Protein AF-A0A920HLH2-F1 (afdb_monomer)

Secondary structure (DSSP, 8-state):
--HHHHS---HHHHHTT------HHHHHHHHHHGGGSTT---HHHHHHHHHHHHHHHHHHHHHHHHHHHHHHHHHHHHHT-----TTS---

Solvent-accessible surface area (backbone atoms only — not comparable to full-atom values): 5508 Å² total; per-residue (Å²): 132,53,78,76,66,78,73,52,70,60,72,73,43,63,76,72,67,62,81,85,66,84,45,56,66,56,23,45,51,50,24,53,56,16,72,79,43,99,85,43,61,47,73,69,19,53,51,27,40,52,53,28,50,53,53,51,56,50,52,49,54,52,52,54,52,50,49,54,53,51,52,54,50,53,52,53,53,62,71,64,71,64,82,81,61,88,88,68,86,75,127

pLDDT: mean 79.77, std 16.6, range [46.84, 97.31]

Structure (mmCIF, N/CA/C/O backbone):
data_AF-A0A920HLH2-F1
#
_entry.id   AF-A0A920HLH2-F1
#
loop_
_atom_site.group_PDB
_atom_site.id
_atom_site.type_symbol
_atom_site.label_atom_id
_atom_site.label_alt_id
_atom_site.label_comp_id
_atom_site.label_asym_id
_atom_site.label_entity_id
_atom_site.label_seq_id
_atom_site.pdbx_PDB_ins_code
_atom_site.Cartn_x
_atom_site.Cartn_y
_atom_site.Cartn_z
_atom_site.occupancy
_atom_site.B_iso_or_equiv
_atom_site.auth_seq_id
_atom_site.auth_comp_id
_atom_site.auth_asym_id
_atom_site.auth_atom_id
_atom_site.pdbx_PDB_model_num
ATOM 1 N N . MET A 1 1 ? -8.939 -14.462 -0.808 1.00 47.94 1 MET A N 1
ATOM 2 C CA . MET A 1 1 ? -7.493 -14.454 -1.117 1.00 47.94 1 MET A CA 1
ATOM 3 C C . MET A 1 1 ? -6.941 -13.171 -0.529 1.00 47.94 1 MET A C 1
ATOM 5 O O . MET A 1 1 ? -7.536 -12.137 -0.792 1.00 47.94 1 MET A O 1
ATOM 9 N N . SER A 1 2 ? -5.942 -13.227 0.352 1.00 51.09 2 SER A N 1
ATOM 10 C CA . SER A 1 2 ? -5.409 -12.012 0.984 1.00 51.09 2 SER A CA 1
ATOM 11 C C . SER A 1 2 ? -4.637 -11.180 -0.052 1.00 51.09 2 SER A C 1
ATOM 13 O O . SER A 1 2 ? -4.029 -11.761 -0.952 1.00 51.09 2 SER A O 1
ATOM 15 N N . ILE A 1 3 ? -4.576 -9.851 0.109 1.00 48.53 3 ILE A N 1
ATOM 16 C CA . ILE A 1 3 ? -3.629 -8.938 -0.585 1.00 48.53 3 ILE A CA 1
ATOM 17 C C . ILE A 1 3 ? -2.218 -9.558 -0.644 1.00 48.53 3 ILE A C 1
ATOM 19 O O . ILE A 1 3 ? -1.487 -9.495 -1.635 1.00 48.53 3 ILE A O 1
ATOM 23 N N . ARG A 1 4 ? -1.896 -10.261 0.447 1.00 46.84 4 ARG A N 1
ATOM 24 C CA . ARG A 1 4 ? -0.675 -11.001 0.762 1.00 46.84 4 ARG A CA 1
ATOM 25 C C . ARG A 1 4 ? -0.373 -12.204 -0.141 1.00 46.84 4 ARG A C 1
ATOM 27 O O . ARG A 1 4 ? 0.778 -12.648 -0.158 1.00 46.84 4 ARG A O 1
ATOM 34 N N . ASP A 1 5 ? -1.384 -12.730 -0.825 1.00 54.62 5 ASP A N 1
ATOM 35 C CA . ASP A 1 5 ? -1.307 -13.911 -1.695 1.00 54.62 5 ASP A CA 1
ATOM 36 C C . ASP A 1 5 ? -1.445 -13.529 -3.176 1.00 54.62 5 ASP A C 1
ATOM 38 O O . ASP A 1 5 ? -0.963 -14.248 -4.044 1.00 54.62 5 ASP A O 1
ATOM 42 N N . LYS A 1 6 ? -2.071 -12.382 -3.476 1.00 56.28 6 LYS A N 1
ATOM 43 C CA . LYS A 1 6 ? -2.326 -11.927 -4.851 1.00 56.28 6 LYS A CA 1
ATOM 44 C C . LYS A 1 6 ? -1.106 -11.307 -5.529 1.00 56.28 6 LYS A C 1
ATOM 46 O O . LYS A 1 6 ? -0.922 -11.492 -6.726 1.00 56.28 6 LYS A O 1
ATOM 51 N N . TYR A 1 7 ? -0.259 -10.623 -4.764 1.00 57.88 7 TYR A N 1
ATOM 52 C CA . TYR A 1 7 ? 0.911 -9.910 -5.293 1.00 57.88 7 TYR A CA 1
ATOM 53 C C . TYR A 1 7 ? 2.243 -10.424 -4.718 1.00 57.88 7 TYR A C 1
ATOM 55 O O . TYR A 1 7 ? 3.282 -9.770 -4.852 1.00 57.88 7 TYR A O 1
ATOM 63 N N . GLY A 1 8 ? 2.218 -11.567 -4.026 1.00 53.25 8 GLY A N 1
ATOM 64 C CA . GLY A 1 8 ? 3.354 -12.117 -3.293 1.00 53.25 8 GLY A CA 1
ATOM 65 C C . GLY A 1 8 ? 4.367 -12.839 -4.184 1.00 53.25 8 GLY A C 1
ATOM 66 O O . GLY A 1 8 ? 4.032 -13.864 -4.760 1.00 53.25 8 GLY A O 1
ATOM 67 N N . THR A 1 9 ? 5.586 -12.286 -4.189 1.00 53.22 9 THR A N 1
ATOM 68 C CA . THR A 1 9 ? 6.907 -12.923 -4.397 1.00 53.22 9 THR A CA 1
ATOM 69 C C . THR A 1 9 ? 7.183 -13.733 -5.674 1.00 53.22 9 THR A C 1
ATOM 71 O O . THR A 1 9 ? 6.343 -14.417 -6.244 1.00 53.22 9 THR A O 1
ATOM 74 N N . ASP A 1 10 ? 8.444 -13.652 -6.114 1.00 59.66 10 ASP A N 1
ATOM 75 C CA . ASP A 1 10 ? 9.029 -14.560 -7.105 1.00 59.66 10 ASP A CA 1
ATOM 76 C C . ASP A 1 10 ? 8.907 -16.017 -6.602 1.00 59.66 10 ASP A C 1
ATOM 78 O O . ASP A 1 10 ? 9.188 -16.254 -5.418 1.00 59.66 10 ASP A O 1
ATOM 82 N N . PRO A 1 11 ? 8.507 -16.988 -7.448 1.00 58.81 11 PRO A N 1
ATOM 83 C CA . PRO A 1 11 ? 8.408 -18.397 -7.069 1.00 58.81 11 PRO A CA 1
ATOM 84 C C . PRO A 1 11 ? 9.642 -18.923 -6.324 1.00 58.81 11 PRO A C 1
ATOM 86 O O . PRO A 1 11 ? 9.493 -19.616 -5.320 1.00 58.81 11 PRO A O 1
ATOM 89 N N . ALA A 1 12 ? 10.849 -18.512 -6.728 1.00 60.62 12 ALA A N 1
ATOM 90 C CA . ALA A 1 12 ? 12.100 -18.959 -6.118 1.00 60.62 12 ALA A CA 1
ATOM 91 C C . ALA A 1 12 ? 12.276 -18.478 -4.664 1.00 60.62 12 ALA A C 1
ATOM 93 O O . ALA A 1 12 ? 12.899 -19.153 -3.847 1.00 60.62 12 ALA A O 1
ATOM 94 N N . LYS A 1 13 ? 11.703 -17.323 -4.303 1.00 58.50 13 LYS A N 1
ATOM 95 C CA . LYS A 1 13 ? 11.758 -16.781 -2.931 1.00 58.50 13 LYS A CA 1
ATOM 96 C C . LYS A 1 13 ? 10.788 -17.496 -1.989 1.00 58.50 13 LYS A C 1
ATOM 98 O O . LYS A 1 13 ? 11.065 -17.626 -0.796 1.00 58.50 13 LYS A O 1
ATOM 103 N N . ASN A 1 14 ? 9.684 -18.010 -2.536 1.00 60.19 14 ASN A N 1
ATOM 104 C CA . ASN A 1 14 ? 8.745 -18.852 -1.793 1.00 60.19 14 ASN A CA 1
ATOM 105 C C . ASN A 1 14 ? 9.347 -20.225 -1.459 1.00 60.19 14 ASN A C 1
ATOM 107 O O . ASN A 1 14 ? 9.047 -20.766 -0.397 1.00 60.19 14 ASN A O 1
ATOM 111 N N . GLU A 1 15 ? 10.221 -20.762 -2.316 1.00 59.50 15 GLU A N 1
ATOM 112 C CA . GLU A 1 15 ? 10.882 -22.059 -2.104 1.00 59.50 15 GLU A CA 1
ATOM 113 C C . GLU A 1 15 ? 11.872 -22.057 -0.928 1.00 59.50 15 GLU A C 1
ATOM 115 O O . GLU A 1 15 ? 12.017 -23.071 -0.247 1.00 59.50 15 GLU A O 1
ATOM 120 N N . ILE A 1 16 ? 12.520 -20.922 -0.643 1.00 62.16 16 ILE A N 1
ATOM 121 C CA . ILE A 1 16 ? 13.524 -20.799 0.432 1.00 62.16 16 ILE A CA 1
ATOM 122 C C . ILE A 1 16 ? 12.970 -20.216 1.742 1.00 62.16 16 ILE A C 1
ATOM 124 O O . ILE A 1 16 ? 13.723 -20.024 2.696 1.00 62.16 16 ILE A O 1
ATOM 128 N N . GLY A 1 17 ? 11.666 -19.927 1.808 1.00 54.53 17 GLY A N 1
ATOM 129 C CA . GLY A 1 17 ? 11.032 -19.362 3.002 1.00 54.53 17 GLY A CA 1
ATOM 130 C C . GLY A 1 17 ? 11.486 -17.935 3.320 1.00 54.53 17 GLY A C 1
ATOM 131 O O . GLY A 1 17 ? 11.569 -17.567 4.489 1.00 54.53 17 GLY A O 1
ATOM 132 N N . GLU A 1 18 ? 11.811 -17.127 2.307 1.00 53.66 18 GLU A N 1
ATOM 133 C CA . GLU A 1 18 ? 12.152 -15.718 2.507 1.00 53.66 18 GLU A CA 1
ATOM 134 C C . GLU A 1 18 ? 10.867 -14.930 2.829 1.00 53.66 18 GLU A C 1
ATOM 136 O O . GLU A 1 18 ? 9.980 -14.765 1.992 1.00 53.66 18 GLU A O 1
ATOM 141 N N . TRP A 1 19 ? 10.735 -14.489 4.083 1.00 52.16 19 TRP A N 1
ATOM 142 C CA . TRP A 1 19 ? 9.499 -13.901 4.621 1.00 52.16 19 TRP A CA 1
ATOM 143 C C . TRP A 1 19 ? 9.292 -12.420 4.277 1.00 52.16 19 TRP A C 1
ATOM 145 O O . TRP A 1 19 ? 8.212 -11.888 4.548 1.00 52.16 19 TRP A O 1
ATOM 155 N N . ASP A 1 20 ? 10.295 -11.741 3.709 1.00 57.12 20 ASP A N 1
ATOM 156 C CA . ASP A 1 20 ? 10.211 -10.306 3.428 1.00 57.12 20 ASP A CA 1
ATOM 157 C C . ASP A 1 20 ? 9.392 -10.053 2.153 1.00 57.12 20 ASP A C 1
ATOM 159 O O . ASP A 1 20 ? 9.880 -10.103 1.019 1.00 57.12 20 ASP A O 1
ATOM 163 N N . LYS A 1 21 ? 8.081 -9.868 2.342 1.00 62.62 21 LYS A N 1
ATOM 164 C CA . LYS A 1 21 ? 7.137 -9.633 1.249 1.00 62.62 21 LYS A CA 1
ATOM 165 C C . LYS A 1 21 ? 7.213 -8.171 0.792 1.00 62.62 21 LYS A C 1
ATOM 167 O O . LYS A 1 21 ? 7.150 -7.274 1.632 1.00 62.62 21 LYS A O 1
ATOM 172 N N . PRO A 1 22 ? 7.251 -7.894 -0.526 1.00 68.12 22 PRO A N 1
ATOM 173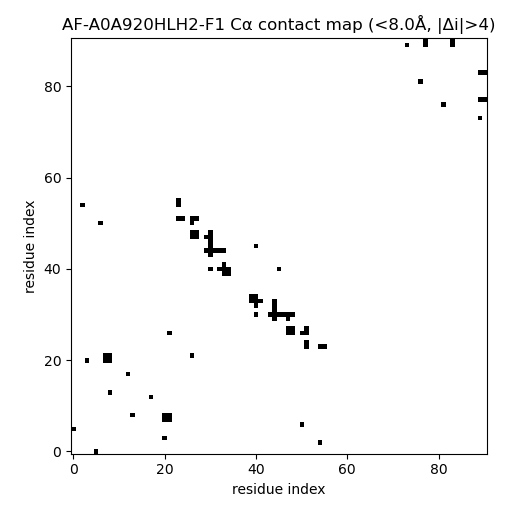 C CA . PRO A 1 22 ? 7.389 -6.528 -1.020 1.00 68.12 22 PRO A CA 1
ATOM 174 C C . PRO A 1 22 ? 6.224 -5.613 -0.593 1.00 68.12 22 PRO A C 1
ATOM 176 O O . PRO A 1 22 ? 5.095 -5.761 -1.065 1.00 68.12 22 PRO A O 1
ATOM 179 N N . THR A 1 23 ? 6.513 -4.638 0.273 1.00 84.69 23 THR A N 1
ATOM 180 C CA . THR A 1 23 ? 5.618 -3.539 0.682 1.00 84.69 23 THR A CA 1
ATOM 181 C C . THR A 1 23 ? 5.458 -2.480 -0.419 1.00 84.69 23 THR A C 1
ATOM 183 O O . THR A 1 23 ? 6.287 -2.413 -1.330 1.00 84.69 23 THR A O 1
ATOM 186 N N . ILE A 1 24 ? 4.462 -1.584 -0.304 1.00 89.94 24 ILE A N 1
ATOM 187 C CA . ILE A 1 24 ? 4.323 -0.394 -1.177 1.00 89.94 24 ILE A CA 1
ATOM 188 C C . ILE A 1 24 ? 5.653 0.371 -1.263 1.00 89.94 24 ILE A C 1
ATOM 190 O O . ILE A 1 24 ? 6.111 0.699 -2.354 1.00 89.94 24 ILE A O 1
ATOM 194 N N . SER A 1 25 ? 6.311 0.582 -0.117 1.00 90.25 25 SER A N 1
ATOM 195 C CA . SER A 1 25 ? 7.605 1.270 -0.034 1.00 90.25 25 SER A CA 1
ATOM 196 C C . SER A 1 25 ? 8.701 0.543 -0.818 1.00 90.25 25 SER A C 1
ATOM 198 O O . SER A 1 25 ? 9.398 1.153 -1.630 1.00 90.25 25 SER A O 1
ATOM 200 N N . SER A 1 26 ? 8.816 -0.779 -0.653 1.00 89.44 26 SER A N 1
ATOM 201 C CA . SER A 1 26 ? 9.817 -1.567 -1.386 1.00 89.44 26 SER A CA 1
ATOM 202 C C . SER A 1 26 ? 9.602 -1.515 -2.905 1.00 89.44 26 SER A C 1
ATOM 204 O O . SER A 1 26 ? 10.556 -1.360 -3.665 1.00 89.44 26 SER A O 1
ATOM 206 N N . ARG A 1 27 ? 8.343 -1.550 -3.360 1.00 92.12 27 ARG A N 1
ATOM 207 C CA . ARG A 1 27 ? 7.987 -1.474 -4.783 1.00 92.12 27 ARG A CA 1
ATOM 208 C C . ARG A 1 27 ? 8.247 -0.092 -5.355 1.00 92.12 27 ARG A C 1
ATOM 210 O O . ARG A 1 27 ? 8.815 0.024 -6.438 1.00 92.12 27 ARG A O 1
ATOM 217 N N . LEU A 1 28 ? 7.901 0.956 -4.610 1.00 94.50 28 LEU A N 1
ATOM 218 C CA . LEU A 1 28 ? 8.184 2.330 -5.010 1.00 94.50 28 LEU A CA 1
ATOM 219 C C . LEU A 1 28 ? 9.693 2.600 -5.076 1.00 94.50 28 LEU A C 1
ATOM 221 O O . LEU A 1 28 ? 10.144 3.325 -5.963 1.00 94.50 28 LEU A O 1
ATOM 225 N N . SER A 1 29 ? 10.478 1.972 -4.196 1.00 93.56 29 SER A N 1
ATOM 226 C CA . SER A 1 29 ? 11.940 2.018 -4.255 1.00 93.56 29 SER A CA 1
ATOM 227 C C . SER A 1 29 ? 12.464 1.413 -5.561 1.00 93.56 29 SER A C 1
ATOM 229 O O . SER A 1 29 ? 13.233 2.065 -6.265 1.00 93.56 29 SER A O 1
ATOM 231 N N . ILE A 1 30 ? 11.989 0.223 -5.950 1.00 92.25 30 ILE A N 1
ATOM 232 C CA . ILE A 1 30 ? 12.364 -0.417 -7.225 1.00 92.25 30 ILE A CA 1
ATOM 233 C C . ILE A 1 30 ? 11.923 0.439 -8.421 1.00 92.25 30 ILE A C 1
ATOM 235 O O . ILE A 1 30 ? 12.715 0.694 -9.326 1.00 92.25 30 ILE A O 1
ATOM 239 N N . ALA A 1 31 ? 10.688 0.947 -8.417 1.00 94.62 31 ALA A N 1
ATOM 240 C CA . ALA A 1 31 ? 10.198 1.832 -9.472 1.00 94.62 31 ALA A CA 1
ATOM 241 C C . ALA A 1 31 ? 11.085 3.081 -9.637 1.00 94.62 31 ALA A C 1
ATOM 243 O O . ALA A 1 31 ? 11.473 3.428 -10.756 1.00 94.62 31 ALA A O 1
ATOM 244 N N . SER A 1 32 ? 11.462 3.714 -8.521 1.00 94.75 32 SER A N 1
ATOM 245 C CA . SER A 1 32 ? 12.282 4.932 -8.500 1.00 94.75 32 SER A CA 1
ATOM 246 C C . SER A 1 32 ? 13.708 4.704 -9.000 1.00 94.75 32 SER A C 1
ATOM 248 O O . SER A 1 32 ? 14.269 5.587 -9.647 1.00 94.75 32 SER A O 1
ATOM 250 N N . GLN A 1 33 ? 14.287 3.516 -8.784 1.00 93.75 33 GLN A N 1
ATOM 251 C CA . GLN A 1 33 ? 15.609 3.165 -9.324 1.00 93.75 33 GLN A CA 1
ATOM 252 C C . GLN A 1 33 ? 15.654 3.257 -10.856 1.00 93.75 33 GLN A C 1
ATOM 254 O O . GLN A 1 33 ? 16.694 3.554 -11.432 1.00 93.75 33 GLN A O 1
ATOM 259 N N . GLY A 1 34 ? 14.521 3.080 -11.542 1.00 93.12 34 GLY A N 1
ATOM 260 C CA . GLY A 1 34 ? 14.453 3.258 -12.990 1.00 93.12 34 GLY A CA 1
ATOM 261 C C . GLY A 1 34 ? 14.787 4.660 -13.485 1.00 93.12 34 GLY A C 1
ATOM 262 O O . GLY A 1 34 ? 15.201 4.809 -14.633 1.00 93.12 34 GLY A O 1
ATOM 263 N N . LEU A 1 35 ? 14.636 5.673 -12.634 1.00 92.50 35 LEU A N 1
ATOM 264 C CA . LEU A 1 35 ? 14.878 7.069 -12.986 1.00 92.50 35 LEU A CA 1
ATOM 265 C C . LEU A 1 35 ? 16.365 7.447 -12.952 1.00 92.50 35 LEU A C 1
ATOM 267 O O . LEU A 1 35 ? 16.733 8.470 -13.520 1.00 92.50 35 LEU A O 1
ATOM 271 N N . SER A 1 36 ? 17.221 6.642 -12.316 1.00 90.00 36 SER A N 1
ATOM 272 C CA . SER A 1 36 ? 18.659 6.919 -12.180 1.00 90.00 36 SER A CA 1
ATOM 273 C C . SER A 1 36 ? 19.527 6.239 -13.244 1.00 90.00 36 SER A C 1
ATOM 275 O O . SER A 1 36 ? 20.754 6.292 -13.166 1.00 90.00 36 SER A O 1
ATOM 277 N N . THR A 1 37 ? 18.918 5.600 -14.247 1.00 84.31 37 THR A N 1
ATOM 278 C CA . THR A 1 37 ? 19.637 4.871 -15.303 1.00 84.31 37 THR A CA 1
ATOM 279 C C . THR A 1 37 ? 19.634 5.631 -16.631 1.00 84.31 37 THR A C 1
ATOM 281 O O . THR A 1 37 ? 18.685 6.341 -16.956 1.00 84.31 37 THR A O 1
ATOM 284 N N . PHE A 1 38 ? 20.680 5.443 -17.441 1.00 87.25 38 PHE A N 1
ATOM 285 C CA . PHE A 1 38 ? 20.851 6.127 -18.734 1.00 87.25 38 PHE A CA 1
ATOM 286 C C . PHE A 1 38 ? 19.766 5.812 -19.775 1.00 87.25 38 PHE A C 1
ATOM 288 O O . PHE A 1 38 ? 19.557 6.592 -20.698 1.00 87.25 38 PHE A O 1
ATOM 295 N N . TYR A 1 39 ? 19.089 4.673 -19.642 1.00 87.50 39 TYR A N 1
ATOM 296 C CA . TYR A 1 39 ? 18.029 4.223 -20.549 1.00 87.50 39 TYR A CA 1
ATOM 297 C C . TYR A 1 39 ? 16.622 4.382 -19.946 1.00 87.50 39 TYR A C 1
ATOM 299 O O . TYR A 1 39 ? 15.636 3.991 -20.572 1.00 87.50 39 TYR A O 1
ATO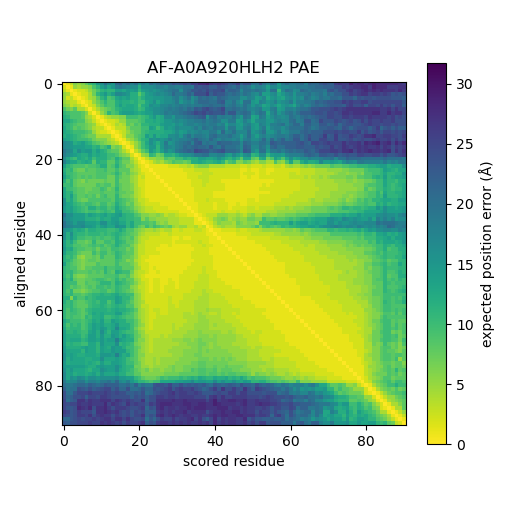M 307 N N . GLY A 1 40 ? 16.511 4.976 -18.753 1.00 92.56 40 GLY A N 1
ATOM 308 C CA . GLY A 1 40 ? 15.242 5.195 -18.065 1.00 92.56 40 GLY A CA 1
ATOM 309 C C . GLY A 1 40 ? 14.606 3.918 -17.490 1.00 92.56 40 GLY A C 1
ATOM 310 O O . GLY A 1 40 ? 15.241 2.866 -17.382 1.00 92.56 40 GLY A O 1
ATOM 311 N N . PRO A 1 41 ? 13.329 3.982 -17.074 1.00 94.62 41 PRO A N 1
ATOM 312 C CA . PRO A 1 41 ? 12.690 2.882 -16.365 1.00 94.62 41 PRO A CA 1
ATOM 313 C C . PRO A 1 41 ? 12.482 1.648 -17.255 1.00 94.62 41 PRO A C 1
ATOM 315 O O . PRO A 1 41 ? 11.853 1.716 -18.313 1.00 94.62 41 PRO A O 1
ATOM 318 N N . THR A 1 42 ? 12.944 0.491 -16.771 1.00 94.75 42 THR A N 1
ATOM 319 C CA . THR A 1 42 ? 12.727 -0.824 -17.386 1.00 94.75 42 THR A CA 1
ATOM 320 C C . THR A 1 42 ? 11.282 -1.306 -17.206 1.00 94.75 42 THR A C 1
ATOM 322 O O . THR A 1 42 ? 10.500 -0.726 -16.447 1.00 94.75 42 THR A O 1
ATOM 325 N N . GLY A 1 43 ? 10.923 -2.417 -17.863 1.00 93.25 43 GLY A N 1
ATOM 326 C CA . GLY A 1 43 ? 9.636 -3.089 -17.639 1.00 93.25 43 GLY A CA 1
ATOM 327 C C . GLY A 1 43 ? 9.414 -3.481 -16.173 1.00 93.25 43 GLY A C 1
ATOM 328 O O . GLY A 1 43 ? 8.324 -3.275 -15.650 1.00 93.25 43 GLY A O 1
ATOM 329 N N . MET A 1 44 ? 10.466 -3.931 -15.479 1.00 91.62 44 MET A N 1
ATOM 330 C CA . MET A 1 44 ? 10.408 -4.267 -14.050 1.00 91.62 44 MET A CA 1
ATOM 331 C C . MET A 1 44 ? 10.062 -3.047 -13.185 1.00 91.62 44 MET A C 1
ATOM 333 O O . MET A 1 44 ? 9.259 -3.146 -12.259 1.00 91.62 44 MET A O 1
ATOM 337 N N . ASN A 1 45 ? 10.628 -1.881 -13.502 1.00 94.50 45 ASN A N 1
ATOM 338 C CA . ASN A 1 45 ? 10.365 -0.648 -12.755 1.00 94.50 45 ASN A CA 1
ATOM 339 C C . ASN A 1 45 ? 8.912 -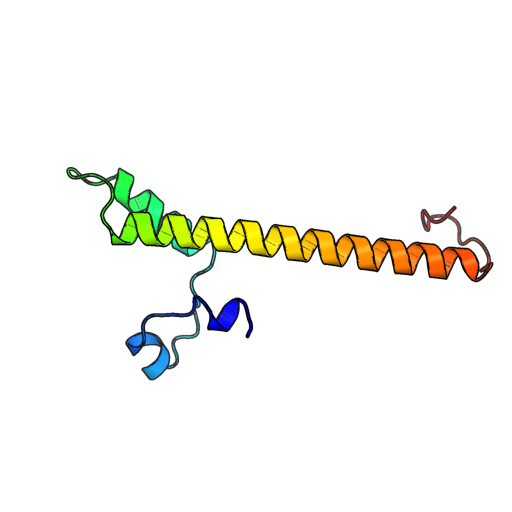0.194 -12.941 1.00 94.50 45 ASN A C 1
ATOM 341 O O . ASN A 1 45 ? 8.243 0.158 -11.971 1.00 94.50 45 ASN A O 1
ATOM 345 N N . LYS A 1 46 ? 8.404 -0.261 -14.179 1.00 95.25 46 LYS A N 1
ATOM 346 C CA . LYS A 1 46 ? 7.005 0.062 -14.504 1.00 95.25 46 LYS A CA 1
ATOM 347 C C . LYS A 1 46 ? 6.026 -0.896 -13.825 1.00 95.25 46 LYS A C 1
ATOM 349 O O . LYS A 1 46 ? 5.057 -0.440 -13.233 1.00 95.25 46 LYS A O 1
ATOM 354 N N . TYR A 1 47 ? 6.324 -2.194 -13.845 1.00 91.06 47 TYR A N 1
ATOM 355 C CA . TYR A 1 47 ? 5.526 -3.209 -13.160 1.00 91.06 47 TYR A CA 1
ATOM 356 C C . TYR A 1 47 ? 5.453 -2.953 -11.649 1.00 91.06 47 TYR A C 1
ATOM 358 O O . TYR A 1 47 ? 4.379 -2.978 -11.059 1.00 91.06 47 TYR A O 1
ATOM 366 N N . ASN A 1 48 ? 6.577 -2.623 -11.007 1.00 93.06 48 ASN A N 1
ATOM 367 C CA . ASN A 1 48 ? 6.567 -2.309 -9.578 1.00 93.06 48 ASN A CA 1
ATOM 368 C C . ASN A 1 48 ? 5.773 -1.037 -9.250 1.00 93.06 48 ASN A C 1
ATOM 370 O O . ASN A 1 48 ? 5.127 -0.993 -8.205 1.00 93.06 48 ASN A O 1
ATOM 374 N N . LEU A 1 49 ? 5.772 -0.036 -10.138 1.00 94.69 49 LEU A N 1
ATOM 375 C CA . LEU A 1 49 ? 4.923 1.146 -9.986 1.00 94.69 49 LEU A CA 1
ATOM 376 C C . LEU A 1 49 ? 3.431 0.797 -10.087 1.00 94.69 49 LEU A C 1
ATOM 378 O O . LEU A 1 49 ? 2.636 1.291 -9.292 1.00 94.69 49 LEU A O 1
ATOM 382 N N . GLU A 1 50 ? 3.058 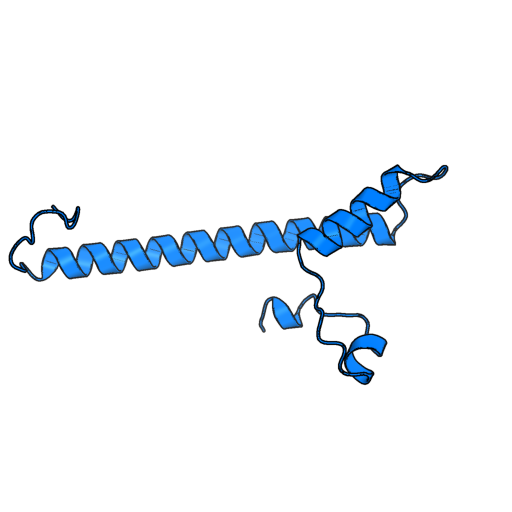-0.057 -11.039 1.00 94.44 50 GLU A N 1
ATOM 383 C CA . GLU A 1 50 ? 1.677 -0.508 -11.220 1.00 94.44 50 GLU A CA 1
ATOM 384 C C . GLU A 1 50 ? 1.159 -1.243 -9.981 1.00 94.44 50 GLU A C 1
ATOM 386 O O . GLU A 1 50 ? 0.130 -0.855 -9.433 1.00 94.44 50 GLU A O 1
ATOM 391 N N . ILE A 1 51 ? 1.926 -2.204 -9.459 1.00 88.88 51 ILE A N 1
ATOM 392 C CA . ILE A 1 51 ? 1.533 -2.917 -8.238 1.00 88.88 51 ILE A CA 1
ATOM 393 C C . ILE A 1 51 ? 1.512 -1.982 -7.020 1.00 88.88 51 ILE A C 1
ATOM 395 O O . ILE A 1 51 ? 0.641 -2.104 -6.164 1.00 88.88 51 ILE A O 1
ATOM 399 N N . ALA A 1 52 ? 2.447 -1.029 -6.917 1.00 92.31 52 ALA A N 1
ATOM 400 C CA . ALA A 1 52 ? 2.417 -0.044 -5.835 1.00 92.31 52 ALA A CA 1
ATOM 401 C C . ALA A 1 52 ? 1.127 0.794 -5.864 1.00 92.31 52 ALA A C 1
ATOM 403 O O . ALA A 1 52 ? 0.553 1.041 -4.807 1.00 92.31 52 ALA A O 1
ATOM 404 N N . ARG A 1 53 ? 0.653 1.187 -7.055 1.00 93.94 53 ARG A N 1
ATOM 405 C CA . ARG A 1 53 ? -0.624 1.893 -7.227 1.00 93.94 53 ARG A CA 1
ATOM 406 C C . ARG A 1 53 ? -1.807 1.026 -6.795 1.00 93.94 53 ARG A C 1
ATOM 408 O O . ARG A 1 53 ? -2.612 1.481 -5.994 1.00 93.94 53 ARG A O 1
ATOM 415 N N . GLU A 1 54 ? -1.878 -0.217 -7.268 1.00 90.12 54 GLU A N 1
ATOM 416 C CA . GLU A 1 54 ? -2.969 -1.138 -6.915 1.00 90.12 54 GLU A CA 1
ATOM 417 C C . GLU A 1 54 ? -3.066 -1.376 -5.403 1.00 90.12 54 GLU A C 1
ATOM 419 O O . GLU A 1 54 ? -4.160 -1.373 -4.847 1.00 90.12 54 GLU A O 1
ATOM 424 N N . LEU A 1 55 ? -1.925 -1.518 -4.722 1.00 86.88 55 LEU A N 1
ATOM 425 C CA . LEU A 1 55 ? -1.885 -1.680 -3.266 1.00 86.88 55 LEU A CA 1
ATOM 426 C C . LEU A 1 55 ? -2.388 -0.438 -2.517 1.00 86.88 55 LEU A C 1
ATOM 428 O O . LEU A 1 55 ? -3.028 -0.573 -1.477 1.00 86.88 55 LEU A O 1
ATOM 432 N N . VAL A 1 56 ? -2.102 0.767 -3.021 1.00 91.50 56 VAL A N 1
ATOM 433 C CA . VAL A 1 56 ? -2.627 2.012 -2.435 1.00 91.50 56 VAL A CA 1
ATOM 434 C C . VAL A 1 56 ? -4.145 2.082 -2.590 1.00 91.50 56 VAL A C 1
ATOM 436 O O . VAL A 1 56 ? -4.834 2.415 -1.626 1.00 91.50 56 VAL A O 1
ATOM 439 N N . ASP A 1 57 ? -4.664 1.744 -3.771 1.00 90.81 57 ASP A N 1
ATOM 440 C CA . ASP A 1 57 ? -6.106 1.744 -4.034 1.00 90.81 57 ASP A CA 1
ATOM 441 C C . ASP A 1 57 ? -6.837 0.721 -3.150 1.00 90.81 57 ASP A C 1
ATOM 443 O O . ASP A 1 57 ? -7.895 1.012 -2.595 1.00 90.81 57 ASP A O 1
ATOM 447 N N . GLU A 1 58 ? -6.249 -0.459 -2.954 1.00 88.38 58 GLU A N 1
ATOM 448 C CA . GLU A 1 58 ? -6.800 -1.492 -2.075 1.00 88.38 58 GLU A CA 1
ATOM 449 C C . GLU A 1 58 ? -6.814 -1.044 -0.606 1.00 88.38 58 GLU A C 1
ATOM 451 O O . GLU A 1 58 ? -7.852 -1.125 0.048 1.00 88.38 58 GLU A O 1
ATOM 456 N N . TYR A 1 59 ? -5.717 -0.463 -0.108 1.00 87.69 59 TYR A N 1
ATOM 457 C CA . TYR A 1 59 ? -5.659 0.060 1.263 1.00 87.69 59 TYR A CA 1
ATOM 458 C C . TYR A 1 59 ? -6.651 1.196 1.498 1.00 87.69 59 TYR A C 1
ATOM 460 O O . TYR A 1 59 ? -7.196 1.325 2.593 1.00 87.69 59 TYR A O 1
ATOM 468 N N . LYS A 1 60 ? -6.904 2.024 0.482 1.00 92.06 60 LYS A N 1
ATOM 469 C CA . LYS A 1 60 ? -7.926 3.063 0.567 1.00 92.06 60 LYS A CA 1
ATOM 470 C C . LYS A 1 60 ? -9.315 2.453 0.781 1.00 92.06 60 LYS A C 1
ATOM 472 O O . LYS A 1 60 ? -10.027 2.899 1.676 1.00 92.06 60 LYS A O 1
ATOM 477 N N . ASN A 1 61 ? -9.663 1.414 0.022 1.00 92.00 61 ASN A N 1
ATOM 478 C CA . ASN A 1 61 ? -10.943 0.716 0.172 1.00 92.00 61 ASN A CA 1
ATOM 479 C C . ASN A 1 61 ? -11.075 0.041 1.548 1.00 92.00 61 ASN A C 1
ATOM 481 O O . ASN A 1 61 ? -12.149 0.070 2.157 1.00 92.00 61 ASN A O 1
ATOM 485 N N . ASP A 1 62 ? -9.986 -0.538 2.060 1.00 89.94 62 ASP A N 1
ATOM 486 C CA . ASP A 1 62 ? -9.954 -1.136 3.398 1.00 89.94 62 ASP A CA 1
ATOM 487 C C . ASP A 1 62 ? -10.210 -0.081 4.485 1.00 89.94 62 ASP A C 1
ATOM 489 O O . ASP A 1 62 ? -11.020 -0.300 5.386 1.00 89.94 62 ASP A O 1
ATOM 493 N N . ILE A 1 63 ? -9.565 1.087 4.384 1.00 94.62 63 ILE A N 1
ATOM 494 C CA . ILE A 1 63 ? -9.757 2.202 5.323 1.00 94.62 63 ILE A CA 1
ATOM 495 C C . ILE A 1 63 ? -11.199 2.716 5.277 1.00 94.62 63 ILE A C 1
ATOM 497 O O . ILE A 1 63 ? -11.799 2.931 6.329 1.00 94.62 63 ILE A O 1
ATOM 501 N N . GLU A 1 64 ? -11.773 2.891 4.085 1.00 96.50 64 GLU A N 1
ATOM 502 C CA . GLU A 1 64 ? -13.173 3.306 3.931 1.00 96.50 64 GLU A CA 1
ATOM 503 C C . GLU A 1 64 ? -14.127 2.296 4.586 1.00 96.50 64 GLU A C 1
ATOM 505 O O . GLU A 1 64 ? -15.018 2.687 5.339 1.00 96.50 64 GLU A O 1
ATOM 510 N N . SER A 1 65 ? -13.877 0.998 4.401 1.00 95.50 65 SER A N 1
ATOM 511 C CA . SER A 1 65 ? -14.671 -0.069 5.024 1.00 95.50 65 SER A CA 1
ATOM 512 C C . SER A 1 65 ? -14.571 -0.054 6.553 1.00 95.50 65 SER A C 1
ATOM 514 O O . SER A 1 65 ? -15.576 -0.216 7.245 1.00 95.50 65 SER A O 1
ATOM 516 N N . ILE A 1 66 ? -13.366 0.159 7.095 1.00 95.75 66 ILE A N 1
ATOM 517 C CA . ILE A 1 66 ? -13.14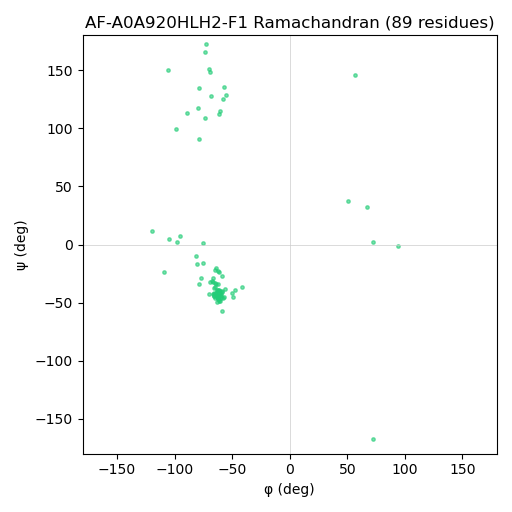3 0.282 8.542 1.00 95.75 66 ILE A CA 1
ATOM 518 C C . ILE A 1 66 ? -13.892 1.494 9.099 1.00 95.75 66 ILE A C 1
ATOM 520 O O . ILE A 1 66 ? -14.546 1.364 10.132 1.00 95.75 66 ILE A O 1
ATOM 524 N N . ASN A 1 67 ? -13.841 2.641 8.418 1.00 96.19 67 ASN A N 1
ATOM 525 C CA . ASN A 1 67 ? -14.554 3.843 8.848 1.00 96.19 67 ASN A CA 1
ATOM 526 C C . ASN A 1 67 ? -16.065 3.601 8.925 1.00 96.19 67 ASN A C 1
ATOM 528 O O . ASN A 1 67 ? -16.665 3.904 9.949 1.00 96.19 67 ASN A O 1
ATOM 532 N N . THR A 1 68 ? -16.662 2.966 7.911 1.00 97.31 68 THR A N 1
ATOM 533 C CA . THR A 1 68 ? -18.093 2.618 7.937 1.00 97.31 68 THR A CA 1
ATOM 534 C C . THR A 1 68 ? -18.451 1.708 9.117 1.00 97.31 68 THR A C 1
ATOM 536 O O . THR A 1 68 ? -19.487 1.890 9.750 1.00 97.31 68 THR A O 1
ATOM 539 N N . ILE A 1 69 ? -17.597 0.733 9.444 1.00 97.06 69 ILE A N 1
ATOM 540 C CA . ILE A 1 69 ? -17.811 -0.149 10.602 1.00 97.06 69 ILE A CA 1
ATOM 541 C C . ILE A 1 69 ? -17.720 0.638 11.916 1.00 97.06 69 ILE A C 1
ATOM 543 O O . ILE A 1 69 ? -18.515 0.402 12.822 1.00 97.06 69 ILE A O 1
ATOM 547 N N . ILE A 1 70 ? -16.757 1.555 12.037 1.00 95.81 70 ILE A N 1
ATOM 548 C CA . ILE A 1 70 ? -16.601 2.400 13.228 1.00 95.81 70 ILE A CA 1
ATOM 549 C C . ILE A 1 70 ? -17.837 3.284 13.417 1.00 95.81 70 ILE A C 1
ATOM 551 O O . ILE A 1 70 ? -18.386 3.306 14.515 1.00 95.81 70 ILE A O 1
ATOM 555 N N . GLU A 1 71 ? -18.313 3.938 12.357 1.00 95.44 71 GLU A N 1
ATOM 556 C CA . GLU A 1 71 ? -19.520 4.773 12.391 1.00 95.44 71 GLU A CA 1
ATOM 557 C C . GLU A 1 71 ? -20.755 3.973 12.846 1.00 95.44 71 GLU A C 1
ATOM 559 O O . GLU A 1 71 ? -21.465 4.397 13.758 1.00 95.44 71 GLU A O 1
ATOM 564 N N . ASP A 1 72 ? -20.971 2.771 12.299 1.00 95.56 72 ASP A N 1
ATOM 565 C CA . ASP A 1 72 ? -22.065 1.876 12.716 1.00 95.56 72 ASP A CA 1
ATOM 566 C C . ASP A 1 72 ? -21.953 1.462 14.198 1.00 95.56 72 ASP A C 1
ATOM 568 O O . ASP A 1 72 ? -22.952 1.408 14.923 1.00 95.56 72 ASP A O 1
ATOM 572 N N . ILE A 1 73 ? -20.737 1.200 14.688 1.00 93.81 73 ILE A N 1
ATOM 573 C CA . ILE A 1 73 ? -20.499 0.903 16.107 1.00 93.81 73 ILE A CA 1
ATOM 574 C C . ILE A 1 73 ? -20.813 2.126 16.977 1.00 93.81 73 ILE A C 1
ATOM 576 O O . ILE A 1 73 ? -21.463 1.976 18.015 1.00 93.81 73 ILE A O 1
ATOM 580 N N . GLU A 1 74 ? -20.388 3.324 16.576 1.00 90.44 74 GLU A N 1
ATOM 581 C CA . GLU A 1 74 ? -20.665 4.566 17.302 1.00 90.44 74 GLU A CA 1
ATOM 582 C C . GLU A 1 74 ? -22.170 4.844 17.406 1.00 90.44 74 GLU A C 1
ATOM 584 O O . GLU A 1 74 ? -22.662 5.175 18.489 1.00 90.44 74 GLU A O 1
ATOM 589 N N . GLU A 1 75 ? -22.924 4.660 16.319 1.00 90.12 75 GLU A N 1
ATOM 590 C CA . GLU A 1 75 ? -24.384 4.810 16.315 1.00 90.12 75 GLU A CA 1
ATOM 591 C C . GLU A 1 75 ? -25.069 3.796 17.236 1.00 90.12 75 GLU A C 1
ATOM 593 O O . GLU A 1 75 ? -25.929 4.162 18.045 1.00 90.12 75 GLU A O 1
ATOM 598 N N . LYS A 1 76 ? -24.658 2.524 17.172 1.00 89.81 76 LYS A N 1
ATOM 599 C CA . LYS A 1 76 ? -25.180 1.469 18.053 1.00 89.81 76 LYS A CA 1
ATOM 600 C C . LYS A 1 76 ? -24.900 1.763 19.513 1.00 89.81 76 LYS A C 1
ATOM 602 O O . LYS A 1 76 ? -25.778 1.554 20.346 1.00 89.81 76 LYS A O 1
ATOM 607 N N . ILE A 1 77 ? -23.703 2.257 19.824 1.00 87.00 77 ILE A N 1
ATOM 608 C CA . ILE A 1 77 ? -23.359 2.696 21.171 1.00 87.00 77 ILE A CA 1
ATOM 609 C C . ILE A 1 77 ? -24.339 3.798 21.576 1.00 87.00 77 ILE A C 1
ATOM 611 O O . ILE A 1 77 ? -25.059 3.592 22.554 1.00 87.00 77 ILE A O 1
ATOM 615 N N . LYS A 1 78 ? -24.458 4.904 20.821 1.00 84.00 78 LYS A N 1
ATOM 616 C CA . LYS A 1 78 ? -25.378 6.032 21.117 1.00 84.00 78 LYS A CA 1
ATOM 617 C C . LYS A 1 78 ? -26.817 5.579 21.386 1.00 84.00 78 LYS A C 1
ATOM 619 O O . LYS A 1 78 ? -27.437 6.032 22.346 1.00 84.00 78 LYS A O 1
ATOM 624 N N . ALA A 1 79 ? -27.326 4.626 20.606 1.00 86.50 79 ALA A N 1
ATOM 625 C CA . AL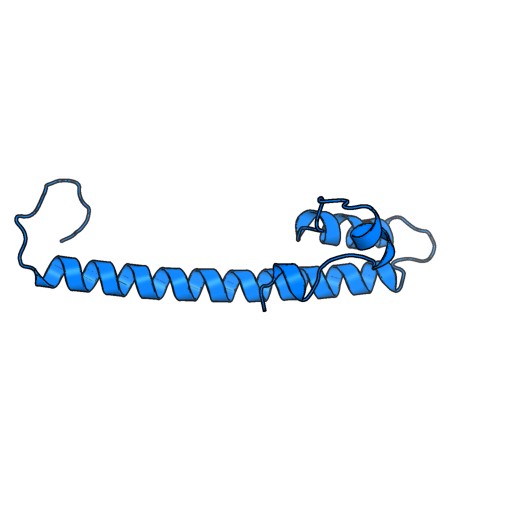A A 1 79 ? -28.683 4.100 20.757 1.00 86.50 79 ALA A CA 1
ATOM 626 C C . ALA A 1 79 ? -28.934 3.345 22.082 1.00 86.50 79 ALA A C 1
ATOM 628 O O . ALA A 1 79 ? -30.081 3.240 22.5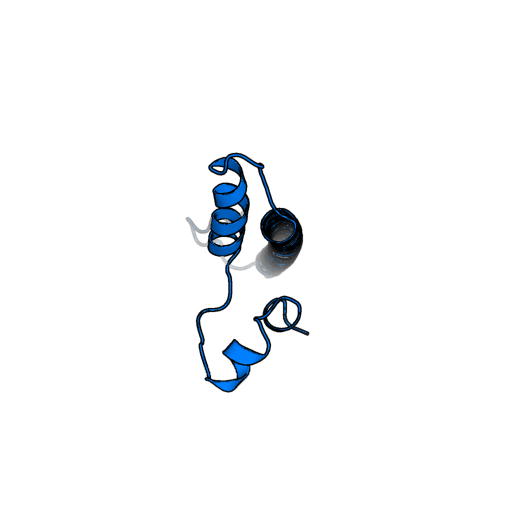14 1.00 86.50 79 ALA A O 1
ATOM 629 N N . LEU A 1 80 ? -27.893 2.842 22.758 1.00 86.19 80 LEU A N 1
ATOM 630 C CA . LEU A 1 80 ? -28.023 2.108 24.026 1.00 86.19 80 LEU A CA 1
ATOM 631 C C . LEU A 1 80 ? -28.322 3.008 25.241 1.00 86.19 80 LEU A C 1
ATOM 633 O O . LEU A 1 80 ? -28.447 2.489 26.350 1.00 86.19 80 LEU A O 1
ATOM 637 N N . ASN A 1 81 ? -28.455 4.328 25.047 1.00 68.44 81 ASN A N 1
ATOM 638 C CA . ASN A 1 81 ? -28.807 5.309 26.084 1.00 68.44 81 ASN A CA 1
ATOM 639 C C . ASN A 1 81 ? -27.922 5.182 27.342 1.00 68.44 81 ASN A C 1
ATOM 641 O O . ASN A 1 81 ? -28.382 5.256 28.485 1.00 68.44 81 ASN A O 1
ATOM 645 N N . HIS A 1 82 ? -26.640 4.894 27.114 1.00 65.50 82 HIS A N 1
ATOM 646 C CA . HIS A 1 82 ? -25.649 4.685 28.159 1.00 65.50 82 HIS A CA 1
ATOM 647 C C . HIS A 1 82 ? -25.348 6.014 28.874 1.00 65.50 82 HIS A C 1
ATOM 649 O O . HIS A 1 82 ? -25.417 7.078 28.255 1.00 65.50 82 HIS A O 1
ATOM 655 N N . PRO A 1 83 ? -25.018 5.993 30.179 1.00 67.94 83 PRO A N 1
ATOM 656 C CA . PRO A 1 83 ? -24.683 7.213 30.903 1.00 67.94 83 PRO A CA 1
ATOM 657 C C . PRO A 1 83 ? -23.498 7.905 30.226 1.00 67.94 83 PRO A C 1
ATOM 659 O O . PRO A 1 83 ? -22.451 7.293 30.018 1.00 67.94 83 PRO A O 1
ATOM 662 N N . HIS A 1 84 ? -23.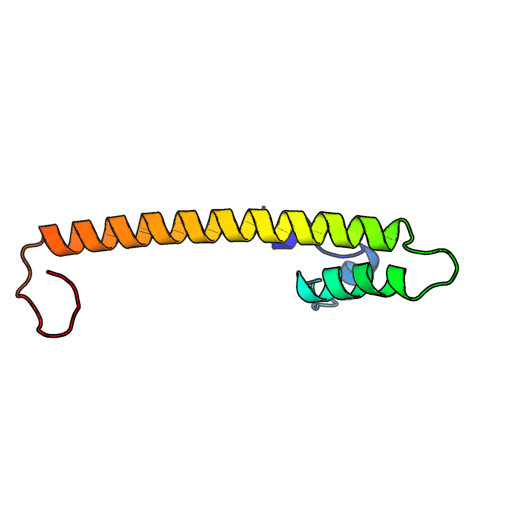678 9.179 29.878 1.00 64.94 84 HIS A N 1
ATOM 663 C CA . HIS A 1 84 ? -22.655 9.972 29.208 1.00 64.94 84 HIS A CA 1
ATOM 664 C C . HIS A 1 84 ? -21.400 10.064 30.090 1.00 64.94 84 HIS A C 1
ATOM 666 O O . HIS A 1 84 ? -21.423 10.657 31.172 1.00 64.94 84 HIS A O 1
ATOM 672 N N . ILE A 1 85 ? -20.292 9.482 29.628 1.00 67.00 85 ILE A N 1
ATOM 673 C CA . ILE A 1 85 ? -18.993 9.585 30.298 1.00 67.00 85 ILE A CA 1
ATOM 674 C C . ILE A 1 85 ? -18.284 10.821 29.738 1.00 67.00 85 ILE A C 1
ATOM 676 O O . ILE A 1 85 ? -17.933 10.872 28.555 1.00 67.00 85 ILE A O 1
ATOM 680 N N . SER A 1 86 ? -18.091 11.835 30.583 1.00 57.84 86 SER A N 1
ATOM 681 C CA . SER A 1 86 ? -17.423 13.089 30.218 1.00 57.84 86 SER A CA 1
ATOM 682 C C . SER A 1 86 ? -16.026 12.836 29.640 1.00 57.84 86 SER A C 1
ATOM 684 O O . SER A 1 86 ? -15.213 12.155 30.259 1.00 57.84 86 SER A O 1
ATOM 686 N N . GLY A 1 87 ? -15.744 13.411 28.466 1.00 64.38 87 GLY A N 1
ATOM 687 C CA . GLY A 1 87 ? -14.466 13.259 27.756 1.00 64.38 87 GLY A CA 1
ATOM 688 C C . GLY A 1 87 ? -14.430 12.145 26.703 1.00 64.38 87 GLY A C 1
ATOM 689 O O . GLY A 1 87 ? -13.413 12.003 26.034 1.00 64.38 87 GLY A O 1
ATOM 690 N N . SER A 1 88 ? -15.519 11.389 26.516 1.00 64.69 88 SER A N 1
ATOM 691 C CA . SER A 1 88 ? -15.594 10.319 25.505 1.00 64.69 88 SER A CA 1
ATOM 692 C C . SER A 1 88 ? -15.766 10.818 24.063 1.00 64.69 88 SER A C 1
ATOM 694 O O . SER A 1 88 ? -15.541 10.055 23.131 1.00 64.69 88 SER A O 1
ATOM 696 N N . GLY A 1 89 ? -16.154 12.083 23.860 1.00 62.00 89 GLY A N 1
ATOM 697 C CA . GLY A 1 89 ? -16.438 12.637 22.528 1.00 62.00 89 GLY A CA 1
ATOM 698 C C . GLY A 1 89 ? -17.738 12.124 21.892 1.00 62.00 89 GLY A C 1
ATOM 699 O O . GLY A 1 89 ? -18.059 12.517 20.774 1.00 62.00 89 GLY A O 1
ATOM 700 N N . ILE A 1 90 ? -18.496 11.282 22.600 1.00 58.59 90 ILE A N 1
ATOM 701 C CA . ILE A 1 90 ? -19.763 10.708 22.148 1.00 58.59 90 ILE A CA 1
ATOM 702 C C . ILE A 1 90 ? -20.895 11.544 22.766 1.00 58.59 90 ILE A C 1
ATOM 704 O O . ILE A 1 90 ? -21.199 11.382 23.946 1.00 58.59 90 ILE A O 1
ATOM 708 N N . ASN A 1 91 ? -21.456 12.476 21.985 1.00 54.34 91 ASN A N 1
ATOM 709 C CA . ASN A 1 91 ? -22.647 13.261 22.353 1.00 54.34 91 ASN A CA 1
ATOM 710 C C . ASN A 1 91 ? -23.938 12.519 21.999 1.00 54.34 91 ASN A C 1
ATOM 712 O O . ASN A 1 91 ? -23.957 11.884 20.913 1.00 54.34 91 ASN A O 1
#

Radius of gyration: 21.16 Å; Cα contacts (8 Å, |Δi|>4): 47; chains: 1; bounding box: 50×35×52 Å

Mean predicted aligned error: 10.28 Å

Foldseek 3Di:
DDLCPPQFDDPVCVV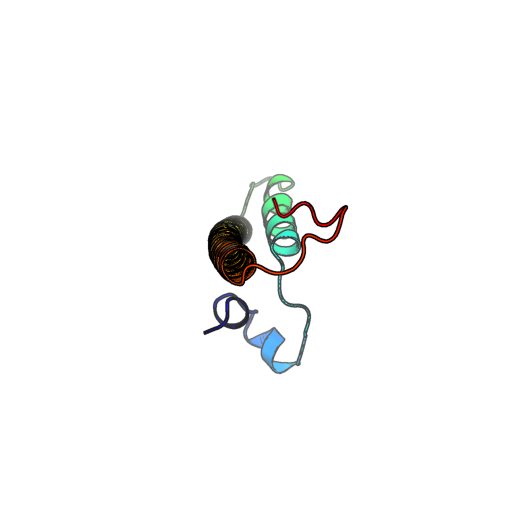VVPPDTQDLVNLQVLLVVQCVDPVGRDPSSVVSVVSSVVVVVVVVVVVVVVVVVVVVVLVVVVVVVDPDDPPPPRD

Sequence (91 aa):
MSIRDKYGTDPAKNEIGEWDKPTISSRLSIASQGLSTFYGPTGMNKYNLEIARELVDEYKNDIESINTIIEDIEEKIKALNHPHISGSGIN

Nearest PDB structures (foldseek):
  1f45-assembly1_B  TM=5.648E-01  e=7.400E+00  Homo sapiens
  4ns5-assembly1_A  TM=4.818E-01  e=6.481E+00  Homo sapiens